Protein AF-A0A356FCA1-F1 (afdb_monomer)

Foldseek 3Di:
DDPVCCVPCVVVVVVVVVVVVPDDPVRDDPPPPPPDQDPVCPVVLVQLLLVLVVLCVVVVHDSVVLDDSVLLSVLVVCVVVVVLLPDPPRPCSDDPSVVSPVVVSVCVVVVQKDWDADPPPRDIDIDGPVVD

pLDDT: mean 88.3, std 12.42, range [49.88, 98.06]

Sequence (132 aa):
MHRRFIDRNGKALLEMVRQGLDVPADECPSSIKREGRDPGLALALDLLDTFLRTRAKELSMSPAYLASRGDLYDLVKATSAGRGGASSDVRVLSGWRRELVGEDLLGLLAGRYSLSLDPETAAVVIRDSAED

Radius of gyration: 21.59 Å; Cα c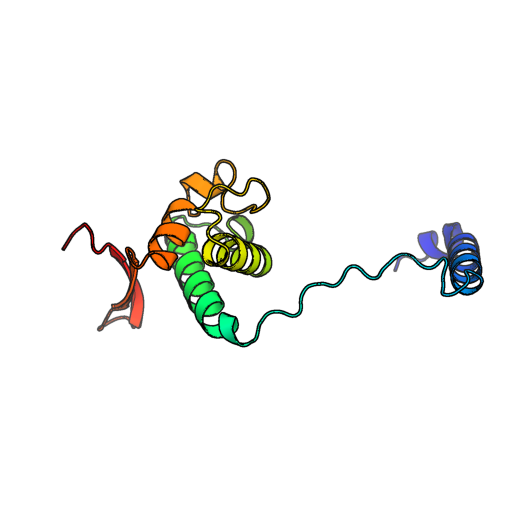ontacts (8 Å, |Δi|>4): 103; chains: 1; bounding box: 59×29×59 Å

Secondary structure (DSSP, 8-state):
--HHHHHHHHHHHHHHHHHHHTS-TTTSPPP-------GGGHHHHHHHHHHHHHHHHHTT--HHHH--HHHHHHHHHHHHTT-TT--TT-GGGSTHHIIIIIHHHHHHHTTSEEEEE-TTT--EEEEETT--

Nearest PDB structures (foldseek):
  1yt3-assembly1_A  TM=5.500E-01  e=2.972E-03  Escherichia coli
  1y0n-assembly1_A  TM=5.073E-01  e=1.851E+00  Pseudomonas aeruginosa PAO1
  1lnw-assembly7_A  TM=2.776E-01  e=7.037E+00  Pseudomonas aeruginosa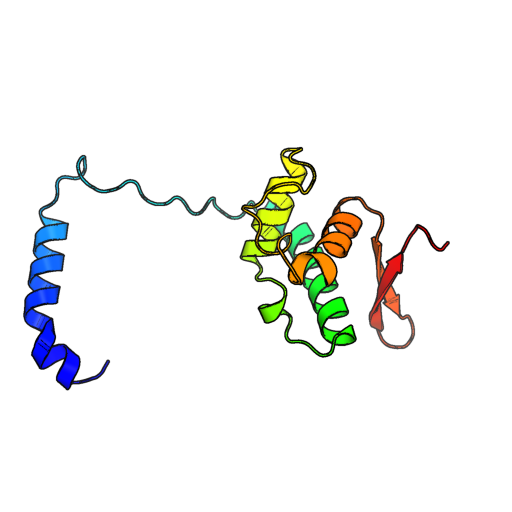
  7fd9-assembly1_A  TM=2.484E-01  e=4.601E+00  Homo sapiens

Solvent-accessible surface area (backbone atoms only — not comparable to full-atom values): 7972 Å² total; per-residue (Å²): 134,64,68,72,56,46,79,73,40,41,70,61,52,52,50,52,51,52,55,59,69,70,51,52,82,88,73,50,77,79,77,82,74,71,73,74,78,58,74,89,46,50,66,59,50,51,52,51,50,50,50,47,44,49,53,17,57,76,68,76,44,64,40,74,80,54,49,49,77,65,44,50,48,47,44,51,55,42,46,76,69,67,47,72,81,69,49,88,85,28,63,33,58,41,70,72,35,18,79,75,46,28,56,56,53,50,33,39,76,71,63,42,36,47,82,47,65,41,90,89,77,66,44,76,42,81,44,57,65,86,80,112

Structure (mmCIF, N/CA/C/O backbone):
data_AF-A0A356FCA1-F1
#
_entry.id   AF-A0A356FCA1-F1
#
loop_
_atom_site.group_PDB
_atom_site.id
_atom_site.type_symbol
_atom_site.label_atom_id
_atom_site.label_alt_id
_atom_site.label_comp_id
_atom_site.label_asym_id
_atom_site.label_entity_id
_atom_site.label_seq_id
_atom_site.pdbx_PDB_ins_code
_atom_site.Cartn_x
_atom_site.Cartn_y
_atom_site.Cartn_z
_atom_site.occupancy
_atom_site.B_iso_or_equiv
_atom_site.auth_seq_id
_atom_site.auth_comp_id
_atom_site.auth_asym_id
_atom_site.auth_atom_id
_atom_site.pdbx_PDB_model_num
ATOM 1 N N . MET A 1 1 ? 31.041 -5.636 -7.118 1.00 60.88 1 MET A N 1
ATOM 2 C CA . MET A 1 1 ? 30.911 -6.637 -8.205 1.00 60.88 1 MET A CA 1
ATOM 3 C C . MET A 1 1 ? 32.095 -7.601 -8.115 1.00 60.88 1 MET A C 1
ATOM 5 O O . MET A 1 1 ? 33.212 -7.127 -7.962 1.00 60.88 1 MET A O 1
ATOM 9 N N . HIS A 1 2 ? 31.884 -8.922 -8.102 1.00 86.56 2 HIS A N 1
ATOM 10 C CA . HIS A 1 2 ? 32.948 -9.909 -7.819 1.00 86.56 2 HIS A CA 1
ATOM 11 C C . HIS A 1 2 ? 33.951 -10.067 -8.985 1.00 86.56 2 HIS A C 1
ATOM 13 O O . HIS A 1 2 ? 33.536 -10.264 -10.124 1.00 86.56 2 HIS A O 1
ATOM 19 N N . ARG A 1 3 ? 35.267 -10.082 -8.703 1.00 85.75 3 ARG A N 1
ATOM 20 C CA . ARG A 1 3 ? 36.367 -10.176 -9.699 1.00 85.75 3 ARG A CA 1
ATOM 21 C C . ARG A 1 3 ? 36.217 -11.339 -10.694 1.00 85.75 3 ARG A C 1
ATOM 23 O O . ARG A 1 3 ? 36.267 -11.120 -11.897 1.00 85.75 3 ARG A O 1
ATOM 30 N N . ARG A 1 4 ? 35.916 -12.550 -10.204 1.00 89.44 4 ARG A N 1
ATOM 31 C CA . ARG A 1 4 ? 35.727 -13.750 -11.051 1.00 89.44 4 ARG A CA 1
ATOM 32 C C . ARG A 1 4 ? 34.583 -13.615 -12.061 1.0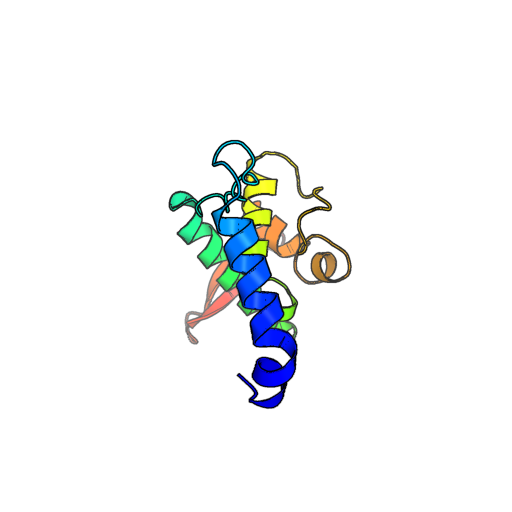0 89.44 4 ARG A C 1
ATOM 34 O O . ARG A 1 4 ? 34.624 -14.248 -13.109 1.00 89.44 4 ARG A O 1
ATOM 41 N N . PHE A 1 5 ? 33.555 -12.823 -11.751 1.00 93.12 5 PHE A N 1
ATOM 42 C CA . PHE A 1 5 ? 32.447 -12.585 -12.676 1.00 93.12 5 PHE A CA 1
ATOM 43 C C . PHE A 1 5 ? 32.891 -11.719 -13.858 1.00 93.12 5 PHE A C 1
ATOM 45 O O . PHE A 1 5 ? 32.512 -12.000 -14.993 1.00 93.12 5 PHE A O 1
ATOM 52 N N . ILE A 1 6 ? 33.716 -10.703 -13.590 1.00 92.00 6 ILE A N 1
ATOM 53 C CA . ILE A 1 6 ? 34.254 -9.798 -14.611 1.00 92.00 6 ILE A CA 1
ATOM 54 C C . ILE A 1 6 ? 35.206 -10.561 -15.530 1.00 92.00 6 ILE A C 1
ATOM 56 O O . ILE A 1 6 ? 35.045 -10.500 -16.745 1.00 92.00 6 ILE A O 1
ATOM 60 N N . ASP A 1 7 ? 36.126 -11.345 -14.963 1.00 92.75 7 ASP A N 1
ATOM 61 C CA . ASP A 1 7 ? 37.098 -12.109 -15.755 1.00 92.75 7 ASP A CA 1
ATOM 62 C C . ASP A 1 7 ? 36.406 -13.112 -16.698 1.00 92.75 7 ASP A C 1
ATOM 64 O O . ASP A 1 7 ? 36.851 -13.318 -17.825 1.00 92.75 7 ASP A O 1
ATOM 68 N N . ARG A 1 8 ? 35.285 -13.710 -16.264 1.00 93.31 8 ARG A N 1
ATOM 69 C CA . ARG A 1 8 ? 34.553 -14.711 -17.053 1.00 93.31 8 ARG A CA 1
ATOM 70 C C . ARG A 1 8 ? 33.575 -14.114 -18.067 1.00 93.31 8 ARG A C 1
ATOM 72 O O . ARG A 1 8 ? 33.429 -14.672 -19.147 1.00 93.31 8 ARG A O 1
ATOM 79 N N . ASN A 1 9 ? 32.883 -13.024 -17.727 1.00 95.75 9 ASN A N 1
ATOM 80 C CA . ASN A 1 9 ? 31.751 -12.523 -18.524 1.00 95.75 9 ASN A CA 1
ATOM 81 C C . ASN A 1 9 ? 31.986 -11.129 -19.124 1.00 95.75 9 ASN A C 1
ATOM 83 O O . ASN A 1 9 ? 31.195 -10.690 -19.952 1.00 95.75 9 ASN A O 1
ATOM 87 N N . GLY A 1 10 ? 33.052 -10.423 -18.733 1.00 95.06 10 GLY A N 1
ATOM 88 C CA . GLY A 1 10 ? 33.266 -9.018 -19.091 1.00 95.06 10 GLY A CA 1
ATOM 89 C C . GLY A 1 10 ? 33.316 -8.775 -20.598 1.00 95.06 10 GLY A C 1
ATOM 90 O O . GLY A 1 10 ? 32.643 -7.876 -21.089 1.00 95.06 10 GLY A O 1
ATOM 91 N N . LYS A 1 11 ? 34.039 -9.619 -21.347 1.00 95.81 11 LYS A N 1
ATOM 92 C CA . LYS A 1 11 ? 34.098 -9.515 -22.817 1.00 95.81 11 LYS A CA 1
ATOM 93 C C . LYS A 1 11 ? 32.728 -9.724 -23.467 1.00 95.81 11 LYS A C 1
ATOM 95 O O . LYS A 1 11 ? 32.347 -8.943 -24.326 1.00 95.81 11 LYS A O 1
ATOM 100 N N . ALA A 1 12 ? 31.984 -10.739 -23.028 1.00 96.50 12 ALA A N 1
ATOM 101 C CA . ALA A 1 12 ? 30.659 -11.037 -23.570 1.00 96.50 12 ALA A CA 1
ATOM 102 C C . ALA A 1 12 ? 29.652 -9.911 -23.279 1.00 96.50 12 ALA A C 1
ATOM 104 O O . ALA A 1 12 ? 28.882 -9.542 -24.156 1.00 96.50 12 ALA A O 1
ATOM 105 N N . LEU A 1 13 ? 29.698 -9.323 -22.078 1.00 95.94 13 LEU A N 1
ATOM 106 C CA . LEU A 1 13 ? 28.862 -8.173 -21.726 1.00 95.94 13 LEU A CA 1
ATOM 107 C C . LEU A 1 13 ? 29.180 -6.947 -22.589 1.00 95.94 13 LEU A C 1
ATOM 109 O O . LEU A 1 13 ? 28.258 -6.288 -23.056 1.00 95.94 13 LEU A O 1
ATOM 113 N N . LEU A 1 14 ? 30.464 -6.652 -22.826 1.00 96.75 14 LEU A N 1
ATOM 114 C CA . LEU A 1 14 ? 30.862 -5.543 -23.701 1.00 96.75 14 LEU A CA 1
ATOM 115 C C . LEU A 1 14 ? 30.412 -5.762 -25.151 1.00 96.75 14 LEU A C 1
ATOM 117 O O . LEU A 1 14 ? 29.967 -4.812 -25.788 1.00 96.75 14 LEU A O 1
ATOM 121 N N . GLU A 1 15 ? 30.474 -6.999 -25.652 1.00 97.56 15 GLU A N 1
ATOM 122 C CA . GLU A 1 15 ? 29.971 -7.332 -26.989 1.00 97.56 15 GLU A CA 1
ATOM 123 C C . GLU A 1 15 ? 28.455 -7.110 -27.086 1.00 97.56 15 GLU A C 1
ATOM 125 O O . GLU A 1 15 ? 27.996 -6.470 -28.025 1.00 97.56 15 GLU A O 1
ATOM 130 N N . MET A 1 16 ? 27.681 -7.548 -26.087 1.00 96.50 16 MET A N 1
ATOM 131 C CA . MET A 1 16 ? 26.229 -7.321 -26.047 1.00 96.50 16 MET A CA 1
ATOM 132 C C . MET A 1 16 ? 25.867 -5.834 -25.962 1.00 96.50 16 MET A C 1
ATOM 134 O O . MET A 1 16 ? 24.905 -5.398 -26.586 1.00 96.50 16 MET A O 1
ATOM 138 N N . VAL A 1 17 ? 26.634 -5.037 -25.208 1.00 96.19 17 VAL A N 1
ATOM 139 C CA . VAL A 1 17 ? 26.439 -3.578 -25.163 1.00 96.19 17 VAL A CA 1
ATOM 140 C C . VAL A 1 17 ? 26.701 -2.964 -26.534 1.00 96.19 17 VAL A C 1
ATOM 142 O O . VAL A 1 17 ? 25.902 -2.146 -26.980 1.00 96.19 17 VAL A O 1
ATOM 145 N N . ARG A 1 18 ? 27.778 -3.369 -27.221 1.00 97.25 18 ARG A N 1
ATOM 146 C CA . ARG A 1 18 ? 28.070 -2.885 -28.576 1.00 97.25 18 ARG A CA 1
ATOM 147 C C . ARG A 1 18 ? 26.967 -3.269 -29.559 1.00 97.25 18 ARG A C 1
ATOM 149 O O . ARG A 1 18 ? 26.475 -2.397 -30.256 1.00 97.25 18 ARG A O 1
ATOM 156 N N . GLN A 1 19 ? 26.513 -4.522 -29.522 1.00 96.12 19 GLN A N 1
ATOM 157 C CA . GLN A 1 19 ? 25.369 -4.978 -30.315 1.00 96.12 19 GLN A CA 1
ATOM 158 C C . GLN A 1 19 ? 24.135 -4.108 -30.072 1.00 96.12 19 GLN A C 1
ATOM 160 O O . GLN A 1 19 ? 23.499 -3.699 -31.030 1.00 96.12 19 GLN A O 1
ATOM 165 N N . GLY A 1 20 ? 23.824 -3.785 -28.813 1.00 94.19 20 GLY A N 1
ATOM 166 C CA . GLY A 1 20 ? 22.703 -2.909 -28.473 1.00 94.19 20 GLY A CA 1
ATOM 167 C C . GLY A 1 20 ? 22.871 -1.463 -28.953 1.00 94.19 20 GLY A C 1
ATOM 168 O O . GLY A 1 20 ? 21.882 -0.840 -29.321 1.00 94.19 20 GLY A O 1
ATOM 169 N N . LEU A 1 21 ? 24.097 -0.930 -28.963 1.00 94.88 21 LEU A N 1
ATOM 170 C CA . LEU A 1 21 ? 24.394 0.414 -29.479 1.00 94.88 21 LEU A CA 1
ATOM 171 C C . LEU A 1 21 ? 24.296 0.498 -31.007 1.00 94.88 21 LEU A C 1
ATOM 173 O O . LEU A 1 21 ? 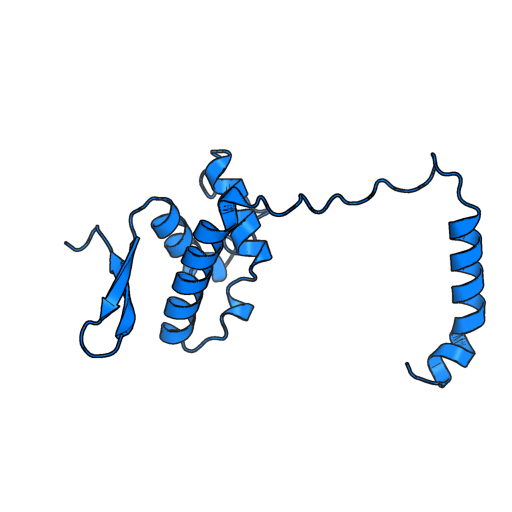24.006 1.573 -31.526 1.00 94.88 21 LEU A O 1
ATOM 177 N N . ASP A 1 22 ? 24.525 -0.617 -31.701 1.00 96.50 22 ASP A N 1
ATOM 178 C CA . ASP A 1 22 ? 24.412 -0.714 -33.157 1.00 96.50 22 ASP A CA 1
ATOM 179 C C . ASP A 1 22 ? 22.957 -0.936 -33.629 1.00 96.50 22 ASP A C 1
ATOM 181 O O . ASP A 1 22 ? 22.695 -0.875 -34.831 1.00 96.50 22 ASP A O 1
ATOM 185 N N . VAL A 1 23 ? 22.001 -1.172 -32.715 1.00 95.56 23 VAL A N 1
ATOM 186 C CA . VAL A 1 23 ? 20.572 -1.313 -33.052 1.00 95.56 23 VAL A CA 1
ATOM 187 C C . VAL A 1 23 ? 20.006 0.040 -33.514 1.00 95.56 23 VAL A C 1
ATOM 189 O O . VAL A 1 23 ? 20.074 1.017 -32.760 1.00 95.56 23 VAL A O 1
ATOM 192 N N . PRO A 1 24 ? 19.400 0.119 -34.715 1.00 95.06 24 PRO A N 1
ATOM 193 C CA . PRO A 1 24 ? 18.708 1.317 -35.181 1.00 95.06 24 PRO A CA 1
ATOM 194 C C . PRO A 1 24 ? 17.611 1.790 -34.215 1.00 95.06 24 PRO A C 1
ATOM 196 O O . PRO A 1 24 ? 16.960 1.001 -33.528 1.00 95.06 24 PRO A O 1
ATOM 199 N N . ALA A 1 25 ? 17.376 3.103 -34.156 1.00 87.38 25 ALA A N 1
ATOM 200 C CA . ALA A 1 25 ? 16.420 3.692 -33.212 1.00 87.38 25 ALA A CA 1
ATOM 201 C C . ALA A 1 25 ? 14.970 3.203 -33.415 1.00 87.38 25 ALA A C 1
ATOM 203 O O . ALA A 1 25 ? 14.194 3.179 -32.463 1.00 87.38 25 ALA A O 1
ATOM 204 N N . ASP A 1 26 ? 14.609 2.820 -34.636 1.00 92.38 26 ASP A N 1
ATOM 205 C CA . ASP A 1 26 ? 13.309 2.271 -35.026 1.00 92.38 26 ASP A CA 1
ATOM 206 C C . ASP A 1 26 ? 13.152 0.771 -34.721 1.00 92.38 26 ASP A C 1
ATOM 208 O O . ASP A 1 26 ? 12.025 0.289 -34.612 1.00 92.38 26 ASP A O 1
ATOM 212 N N . GLU A 1 27 ? 14.256 0.052 -34.505 1.00 93.69 27 GLU A N 1
ATOM 213 C CA . GLU A 1 27 ? 14.269 -1.344 -34.041 1.00 93.69 27 GLU A CA 1
ATOM 214 C C . GLU A 1 27 ? 14.415 -1.461 -32.514 1.00 93.69 27 GLU A C 1
ATOM 216 O O . GLU A 1 27 ? 14.220 -2.536 -31.937 1.00 93.69 27 GLU A O 1
ATOM 221 N N . CYS A 1 28 ? 14.736 -0.356 -31.833 1.00 90.38 28 CYS A N 1
ATOM 222 C CA . CYS A 1 28 ? 14.786 -0.317 -30.378 1.00 90.38 28 CYS A CA 1
ATOM 223 C C . CYS A 1 28 ? 13.426 -0.712 -29.773 1.00 90.38 28 CYS A C 1
ATOM 225 O O . CYS A 1 28 ? 12.381 -0.201 -30.190 1.00 90.38 28 CYS A O 1
ATOM 227 N N . PRO A 1 29 ? 13.406 -1.563 -28.729 1.00 87.75 29 PRO A N 1
ATOM 228 C CA . PRO A 1 29 ? 12.165 -1.904 -28.056 1.00 87.75 29 PRO A CA 1
ATOM 229 C C . PRO A 1 29 ? 11.520 -0.646 -27.475 1.00 87.75 29 PRO A C 1
ATOM 231 O O . PRO A 1 29 ? 12.195 0.244 -26.948 1.00 87.75 29 PRO A O 1
ATOM 234 N N . SER A 1 30 ? 10.189 -0.592 -27.520 1.00 79.75 30 SER A N 1
ATOM 235 C CA . SER A 1 30 ? 9.449 0.498 -26.896 1.00 79.75 30 SER A CA 1
ATOM 236 C C . SER A 1 30 ? 9.806 0.580 -25.414 1.00 79.75 30 SER A C 1
ATOM 238 O O . SER A 1 30 ? 9.691 -0.416 -24.692 1.00 79.75 30 SER A O 1
ATOM 240 N N . SER A 1 31 ? 10.197 1.769 -24.950 1.00 70.62 31 SER A N 1
ATOM 241 C CA . SER A 1 31 ? 10.391 2.008 -23.522 1.00 70.62 31 SER A CA 1
ATOM 242 C C . SER A 1 31 ? 9.125 1.600 -22.778 1.00 70.62 31 SER A C 1
ATOM 244 O O . SER A 1 31 ? 8.030 2.074 -23.100 1.00 70.62 31 SER A O 1
ATOM 246 N N . ILE A 1 32 ? 9.272 0.724 -21.783 1.00 72.62 32 ILE A N 1
ATOM 247 C CA . ILE A 1 32 ? 8.198 0.453 -20.835 1.00 72.62 32 ILE A CA 1
ATOM 248 C C . ILE A 1 32 ? 7.997 1.763 -20.082 1.00 72.62 32 ILE A C 1
ATOM 250 O O . ILE A 1 32 ? 8.716 2.064 -19.125 1.00 72.62 32 ILE A O 1
ATOM 254 N N . LYS A 1 33 ? 7.040 2.573 -20.545 1.00 53.69 33 LYS A N 1
ATOM 255 C CA . LYS A 1 33 ? 6.580 3.741 -19.809 1.00 53.69 33 LYS A CA 1
ATOM 256 C C . LYS A 1 33 ? 6.061 3.211 -18.482 1.00 53.69 33 LYS A C 1
ATOM 258 O O . LYS A 1 33 ? 4.949 2.703 -18.398 1.00 53.69 33 LYS A O 1
ATOM 263 N N . ARG A 1 34 ? 6.871 3.336 -17.431 1.00 55.28 34 ARG A N 1
ATOM 264 C CA . ARG A 1 34 ? 6.306 3.449 -16.093 1.00 55.28 34 ARG A CA 1
ATOM 265 C C . ARG A 1 34 ? 5.437 4.686 -16.181 1.00 55.28 34 ARG A C 1
ATOM 267 O O . ARG A 1 34 ? 5.983 5.776 -16.355 1.00 55.28 34 ARG A O 1
ATOM 274 N N . GLU A 1 35 ? 4.117 4.505 -16.198 1.00 57.69 35 GLU A N 1
ATOM 275 C CA . GLU A 1 35 ? 3.205 5.636 -16.098 1.00 57.69 35 GLU A CA 1
ATOM 276 C C . GLU A 1 35 ? 3.725 6.510 -14.960 1.00 57.69 35 GLU A C 1
ATOM 278 O O . GLU A 1 35 ? 3.980 6.019 -13.853 1.00 57.69 35 GLU A O 1
ATOM 283 N N . GLY A 1 36 ? 4.015 7.775 -15.275 1.00 57.47 36 GLY A N 1
ATOM 284 C CA . GLY A 1 36 ? 4.440 8.721 -14.258 1.00 57.47 36 GLY A CA 1
ATOM 285 C C . GLY A 1 36 ? 3.407 8.662 -13.145 1.00 57.47 36 GLY A C 1
ATOM 286 O O . GLY A 1 36 ? 2.207 8.710 -13.423 1.00 57.47 36 GLY A O 1
ATOM 287 N N . ARG A 1 37 ? 3.859 8.469 -11.901 1.00 66.00 37 ARG A N 1
ATOM 288 C CA . ARG A 1 37 ? 2.943 8.462 -10.762 1.00 66.00 37 ARG A CA 1
ATOM 289 C C . ARG A 1 37 ? 2.212 9.793 -10.781 1.00 66.00 37 ARG A C 1
ATOM 291 O O . ARG A 1 37 ? 2.848 10.830 -10.624 1.00 66.00 37 ARG A O 1
ATOM 298 N N . ASP A 1 38 ? 0.913 9.728 -11.038 1.00 75.00 38 ASP A N 1
ATOM 299 C CA . ASP A 1 38 ? 0.032 10.885 -11.074 1.00 75.00 38 ASP A CA 1
ATOM 300 C C . ASP A 1 38 ? 0.199 11.659 -9.756 1.00 75.00 38 ASP A C 1
ATOM 302 O O . ASP A 1 38 ? -0.113 11.104 -8.694 1.00 75.00 38 ASP A O 1
ATOM 306 N N . PRO A 1 39 ? 0.728 12.899 -9.787 1.00 75.06 39 PRO A N 1
ATOM 307 C CA . PRO A 1 39 ? 0.906 13.700 -8.582 1.00 75.06 39 PRO A CA 1
ATOM 308 C C . PRO A 1 39 ? -0.408 13.906 -7.823 1.00 75.06 39 PRO A C 1
ATOM 310 O O . PRO A 1 39 ? -0.387 13.994 -6.596 1.00 75.06 39 PRO A O 1
ATOM 313 N N . GLY A 1 40 ? -1.548 13.905 -8.527 1.00 84.00 40 GLY A N 1
ATOM 314 C CA . GLY A 1 40 ? -2.878 14.008 -7.929 1.00 84.00 40 GLY A CA 1
ATOM 315 C C . GLY A 1 40 ? -3.235 12.835 -7.013 1.00 84.00 40 GLY A C 1
ATOM 316 O O . GLY A 1 40 ? -4.083 12.980 -6.138 1.00 84.00 40 GLY A O 1
ATOM 317 N N . LEU A 1 41 ? -2.554 11.691 -7.146 1.00 87.81 41 LEU A N 1
ATOM 318 C CA . LEU A 1 41 ? -2.789 10.505 -6.319 1.00 87.81 41 LEU A CA 1
ATOM 319 C C . LEU A 1 41 ? -1.866 10.418 -5.099 1.00 87.81 41 LEU A C 1
ATOM 321 O O . LEU A 1 41 ? -2.035 9.509 -4.290 1.00 87.81 41 LEU A O 1
ATOM 325 N N . ALA A 1 42 ? -0.899 11.327 -4.933 1.00 89.31 42 ALA A N 1
ATOM 326 C CA . ALA A 1 42 ? 0.105 11.226 -3.871 1.00 89.31 42 ALA A CA 1
ATOM 327 C C . ALA A 1 42 ? -0.521 11.108 -2.470 1.00 89.31 42 ALA A C 1
ATOM 329 O O . ALA A 1 42 ? -0.185 10.182 -1.735 1.00 89.31 42 ALA A O 1
ATOM 330 N N . LEU A 1 43 ? -1.489 11.973 -2.151 1.00 91.88 43 LEU A N 1
ATOM 331 C CA . LEU A 1 43 ? -2.178 11.961 -0.856 1.00 91.88 43 LEU A CA 1
ATOM 332 C C . LEU A 1 43 ? -3.020 10.696 -0.651 1.00 91.88 43 LEU A C 1
ATOM 334 O O . LEU A 1 43 ? -3.019 10.128 0.437 1.00 91.88 43 LEU A O 1
ATOM 338 N N . ALA A 1 44 ? -3.694 10.214 -1.698 1.00 91.81 44 ALA A N 1
ATOM 339 C CA . ALA A 1 44 ? -4.453 8.967 -1.628 1.00 91.81 44 ALA A CA 1
ATOM 340 C C . ALA A 1 44 ? -3.532 7.771 -1.336 1.00 91.81 44 ALA A C 1
ATOM 342 O O . ALA A 1 44 ? -3.851 6.924 -0.505 1.00 91.81 44 ALA A O 1
ATOM 343 N N . LEU A 1 45 ? -2.355 7.725 -1.968 1.00 94.69 45 LEU A N 1
ATOM 344 C CA . LEU A 1 45 ? -1.356 6.689 -1.700 1.00 94.69 45 LEU A CA 1
ATOM 345 C C . LEU A 1 45 ? -0.783 6.780 -0.289 1.00 94.69 45 LEU A C 1
ATOM 347 O O . LEU A 1 45 ? -0.477 5.745 0.293 1.00 94.69 45 LEU A O 1
ATOM 351 N N . ASP A 1 46 ? -0.620 7.984 0.253 1.00 95.38 46 ASP A N 1
ATOM 352 C CA . ASP A 1 46 ? -0.130 8.171 1.619 1.00 95.38 46 ASP A CA 1
ATOM 353 C C . ASP A 1 46 ? -1.171 7.719 2.652 1.00 95.38 46 ASP A C 1
ATOM 355 O O . ASP A 1 46 ? -0.812 7.070 3.635 1.00 95.38 46 ASP A O 1
ATOM 359 N N . LEU A 1 47 ? -2.463 7.959 2.397 1.00 96.12 47 LEU A N 1
ATOM 360 C CA . LEU A 1 47 ? -3.551 7.422 3.221 1.00 96.12 47 LEU A CA 1
ATOM 361 C C . LEU A 1 47 ? -3.617 5.891 3.157 1.00 96.12 47 LEU A C 1
ATOM 363 O O . LEU A 1 47 ? -3.687 5.242 4.199 1.00 96.12 47 LEU A O 1
ATOM 367 N N . LEU A 1 48 ? -3.531 5.304 1.960 1.00 96.94 48 LEU A N 1
ATOM 368 C CA . LEU A 1 48 ? -3.499 3.847 1.792 1.00 96.94 48 LEU A CA 1
ATOM 369 C C . LEU A 1 48 ? -2.270 3.213 2.453 1.00 96.94 48 LEU A C 1
ATOM 371 O O . LEU A 1 48 ? -2.398 2.178 3.100 1.00 96.94 48 LEU A O 1
ATOM 375 N N . ASP A 1 49 ? -1.087 3.820 2.319 1.00 97.56 49 ASP A N 1
ATOM 376 C CA . ASP A 1 49 ? 0.142 3.325 2.957 1.00 97.56 49 ASP A CA 1
ATOM 377 C C . ASP A 1 49 ? 0.037 3.408 4.483 1.00 97.56 49 ASP A C 1
ATOM 379 O O . ASP A 1 49 ? 0.428 2.477 5.187 1.00 97.56 49 ASP A O 1
ATOM 383 N N . THR A 1 50 ? -0.549 4.490 5.001 1.00 98.06 50 THR A N 1
ATOM 384 C CA . THR A 1 50 ? -0.817 4.646 6.435 1.00 98.06 50 THR A CA 1
ATOM 385 C C . THR A 1 50 ? -1.775 3.562 6.931 1.00 98.06 50 THR A C 1
ATOM 387 O O . THR A 1 50 ? -1.458 2.871 7.896 1.00 98.06 50 THR A O 1
ATOM 390 N N . PHE A 1 51 ? -2.895 3.343 6.237 1.00 97.88 51 PHE A N 1
ATOM 391 C CA . PHE A 1 51 ? -3.852 2.284 6.562 1.00 97.88 51 PHE A CA 1
ATOM 392 C C . PHE A 1 51 ? -3.205 0.892 6.536 1.00 97.88 51 PHE A C 1
ATOM 394 O O . PHE A 1 51 ? -3.325 0.122 7.490 1.00 97.88 51 PHE A O 1
ATOM 401 N N . LEU A 1 52 ? -2.455 0.588 5.471 1.00 97.94 52 LEU A N 1
ATOM 402 C CA . LEU A 1 52 ? -1.735 -0.673 5.302 1.00 97.94 52 LEU A CA 1
ATOM 403 C C . LEU A 1 52 ? -0.770 -0.929 6.462 1.00 97.94 52 LEU A C 1
ATOM 405 O O . LEU A 1 52 ? -0.689 -2.048 6.961 1.00 97.94 52 LEU A O 1
ATOM 409 N N . ARG A 1 53 ? -0.029 0.096 6.899 1.00 97.56 53 ARG A N 1
ATOM 410 C CA . ARG A 1 53 ? 0.898 -0.006 8.035 1.00 97.56 53 ARG A CA 1
ATOM 411 C C . ARG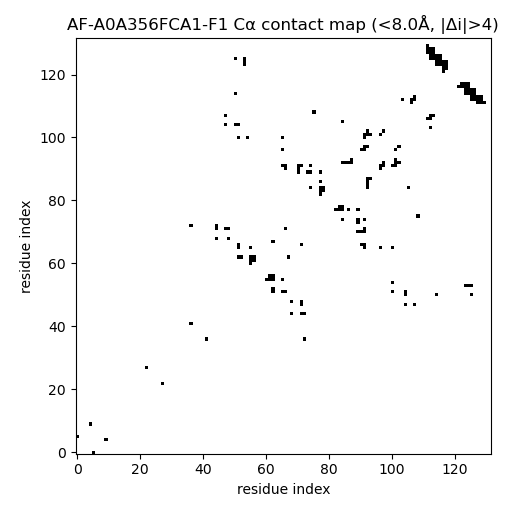 A 1 53 ? 0.171 -0.252 9.347 1.00 97.56 53 ARG A C 1
ATOM 413 O O . ARG A 1 53 ? 0.668 -1.040 10.150 1.00 97.56 53 ARG A O 1
ATOM 420 N N . THR A 1 54 ? -0.979 0.384 9.555 1.00 97.06 54 THR A N 1
ATOM 421 C CA . THR A 1 54 ? -1.818 0.137 10.733 1.00 97.06 54 THR A CA 1
ATOM 422 C C . THR A 1 54 ? -2.276 -1.322 10.765 1.00 97.06 54 THR A C 1
ATOM 424 O O . THR A 1 54 ? -2.002 -2.012 11.745 1.00 97.06 54 THR A O 1
ATOM 427 N N . ARG A 1 55 ? -2.812 -1.853 9.656 1.00 96.00 55 ARG A N 1
ATOM 428 C CA . ARG A 1 55 ? -3.170 -3.280 9.542 1.00 96.00 55 ARG A CA 1
ATOM 429 C C . ARG A 1 55 ? -1.977 -4.219 9.703 1.00 96.00 55 ARG A C 1
ATOM 431 O O . ARG A 1 55 ? -2.057 -5.222 10.402 1.00 96.00 55 ARG A O 1
ATOM 438 N N . ALA A 1 56 ? -0.835 -3.891 9.105 1.00 96.62 56 ALA A N 1
ATOM 439 C CA . ALA A 1 56 ? 0.382 -4.689 9.240 1.00 96.62 56 ALA A CA 1
ATOM 440 C C . ALA A 1 56 ? 0.841 -4.789 10.703 1.00 96.62 56 ALA A C 1
ATOM 442 O O . ALA A 1 56 ? 1.270 -5.856 11.141 1.00 96.62 56 ALA A O 1
ATOM 443 N N . LYS A 1 57 ? 0.715 -3.694 11.466 1.00 95.81 57 LYS A N 1
ATOM 444 C CA . LYS A 1 57 ? 1.011 -3.665 12.901 1.00 95.81 57 LYS A CA 1
ATOM 445 C C . LYS A 1 57 ? 0.059 -4.571 13.687 1.00 95.81 57 LYS A C 1
ATOM 447 O O . LYS A 1 57 ? 0.539 -5.334 14.519 1.00 95.81 57 LYS A O 1
ATOM 452 N N . GLU A 1 58 ? -1.242 -4.531 13.400 1.00 94.81 58 GLU A N 1
ATOM 453 C CA . GLU A 1 58 ? -2.249 -5.418 14.014 1.00 94.81 58 GLU A CA 1
ATOM 454 C C . GLU A 1 58 ? -1.948 -6.898 13.734 1.00 94.81 58 GLU A C 1
ATOM 456 O O . GLU A 1 58 ? -2.005 -7.733 14.634 1.00 94.81 58 GLU A O 1
ATOM 461 N N . LEU A 1 59 ? -1.531 -7.212 12.506 1.00 95.06 59 LEU A N 1
ATOM 462 C CA . LEU A 1 59 ? -1.162 -8.564 12.079 1.00 95.06 59 LEU A CA 1
ATOM 463 C C . LEU A 1 59 ? 0.256 -8.989 12.507 1.00 95.06 59 LEU A C 1
ATOM 465 O O . LEU A 1 59 ? 0.663 -10.113 12.225 1.00 95.06 59 LEU A O 1
ATOM 469 N N . SER A 1 60 ? 1.035 -8.114 13.158 1.00 96.38 60 SER A N 1
ATOM 470 C CA . SER A 1 60 ? 2.460 -8.342 13.466 1.00 96.38 60 SER A CA 1
ATOM 471 C C . SER A 1 60 ? 3.301 -8.741 12.238 1.00 96.38 60 SER A C 1
ATOM 473 O O . SER A 1 60 ? 4.219 -9.559 12.319 1.00 96.38 60 SER A O 1
ATOM 475 N N . MET A 1 61 ? 3.001 -8.148 11.080 1.00 95.06 61 MET A N 1
ATOM 476 C CA . MET A 1 61 ? 3.666 -8.406 9.801 1.00 95.06 61 MET A CA 1
ATOM 477 C C . MET A 1 61 ? 4.409 -7.170 9.289 1.00 95.06 61 MET A C 1
ATOM 479 O O . MET A 1 61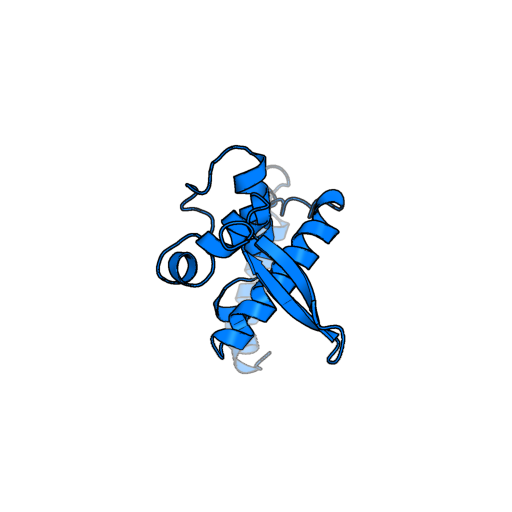 ? 4.049 -6.029 9.564 1.00 95.06 61 MET A O 1
ATOM 483 N N . SER A 1 62 ? 5.442 -7.387 8.468 1.00 96.38 62 SER A N 1
ATOM 484 C CA . SER A 1 62 ? 6.040 -6.286 7.706 1.00 96.38 62 SER A CA 1
ATOM 485 C C . SER A 1 62 ? 5.053 -5.791 6.635 1.00 96.38 62 SER A C 1
ATOM 487 O O . SER A 1 62 ? 4.583 -6.617 5.845 1.00 96.38 62 SER A O 1
ATOM 489 N N . PRO A 1 63 ? 4.795 -4.471 6.518 1.00 95.69 63 PRO A N 1
ATOM 490 C CA . PRO A 1 63 ? 3.933 -3.912 5.471 1.00 95.69 63 PRO A CA 1
ATOM 491 C C . PRO A 1 63 ? 4.358 -4.333 4.058 1.00 95.69 63 PRO A C 1
ATOM 493 O O . PRO A 1 63 ? 3.517 -4.574 3.196 1.00 95.69 63 PRO A O 1
ATOM 496 N N . ALA A 1 64 ? 5.667 -4.511 3.839 1.00 94.19 64 ALA A N 1
ATOM 497 C CA . ALA A 1 64 ? 6.221 -4.925 2.552 1.00 94.19 64 ALA A CA 1
ATOM 498 C C . ALA A 1 64 ? 5.785 -6.338 2.112 1.00 94.19 64 ALA A C 1
ATOM 500 O O . ALA A 1 64 ? 5.848 -6.642 0.922 1.00 94.19 64 ALA A O 1
ATOM 501 N N . TYR A 1 65 ? 5.339 -7.203 3.035 1.00 95.06 65 TYR A N 1
ATOM 502 C CA . TYR A 1 65 ? 4.761 -8.505 2.679 1.00 95.06 65 TYR A CA 1
ATOM 503 C C . TYR A 1 65 ? 3.328 -8.389 2.154 1.00 95.06 65 TYR A C 1
ATOM 505 O O . TYR A 1 65 ? 2.912 -9.203 1.319 1.00 95.06 65 TYR A O 1
ATOM 513 N N . LEU A 1 66 ? 2.598 -7.376 2.624 1.00 94.94 66 LEU A N 1
ATOM 514 C CA . LEU A 1 66 ? 1.214 -7.120 2.254 1.00 94.94 66 LEU A CA 1
ATOM 515 C C . LEU A 1 66 ? 1.132 -6.408 0.902 1.00 94.94 66 LEU A C 1
ATOM 517 O O . LEU A 1 66 ? 0.517 -6.931 -0.022 1.00 94.94 66 LEU A O 1
ATOM 521 N N . ALA A 1 67 ? 1.789 -5.256 0.759 1.00 95.31 67 ALA A N 1
ATOM 522 C CA . ALA A 1 67 ? 1.804 -4.505 -0.492 1.00 95.31 67 ALA A CA 1
ATOM 523 C C . ALA A 1 67 ? 2.981 -3.523 -0.560 1.00 95.31 67 ALA A C 1
ATOM 525 O O . ALA A 1 67 ? 3.438 -2.977 0.442 1.00 95.31 67 ALA A O 1
ATOM 526 N N . SER A 1 68 ? 3.463 -3.274 -1.775 1.00 94.06 68 SER A N 1
ATOM 527 C CA . SER A 1 68 ? 4.362 -2.160 -2.069 1.00 94.06 68 SER A CA 1
ATOM 528 C C . SER A 1 68 ? 3.572 -0.903 -2.437 1.00 94.06 68 SER A C 1
ATOM 530 O O . SER A 1 68 ? 2.420 -0.972 -2.861 1.00 94.06 68 SER A O 1
ATOM 532 N N . ARG A 1 69 ? 4.223 0.265 -2.407 1.00 92.25 69 ARG A N 1
ATOM 533 C CA . ARG A 1 69 ? 3.614 1.508 -2.916 1.00 92.25 69 ARG A CA 1
ATOM 534 C C . ARG A 1 69 ? 3.219 1.424 -4.401 1.00 92.25 69 ARG A C 1
ATOM 536 O O . ARG A 1 69 ? 2.324 2.142 -4.827 1.00 92.25 69 ARG A O 1
ATOM 543 N N . GLY A 1 70 ? 3.895 0.582 -5.190 1.00 91.06 70 GLY A N 1
ATOM 544 C CA . GLY A 1 70 ? 3.489 0.293 -6.570 1.00 91.06 70 GLY A CA 1
ATOM 545 C C . GLY A 1 70 ? 2.156 -0.451 -6.621 1.00 91.06 70 GLY A C 1
ATOM 546 O O . GLY A 1 70 ? 1.263 -0.032 -7.341 1.00 91.06 70 GLY A O 1
ATOM 547 N N . ASP A 1 71 ? 1.981 -1.454 -5.760 1.00 92.38 71 ASP A N 1
ATOM 548 C CA . ASP A 1 71 ? 0.728 -2.217 -5.681 1.00 92.38 71 ASP A CA 1
ATOM 549 C C . ASP A 1 71 ? -0.455 -1.338 -5.247 1.00 92.38 71 ASP A C 1
ATOM 551 O O . ASP A 1 71 ? -1.559 -1.492 -5.762 1.00 92.38 71 ASP A O 1
ATOM 555 N N . LEU A 1 72 ? -0.226 -0.379 -4.338 1.00 93.94 72 LEU A N 1
ATOM 556 C CA . LEU A 1 72 ? -1.238 0.613 -3.949 1.00 93.94 72 LEU A CA 1
ATOM 557 C C . LEU A 1 72 ? -1.603 1.555 -5.108 1.00 93.94 72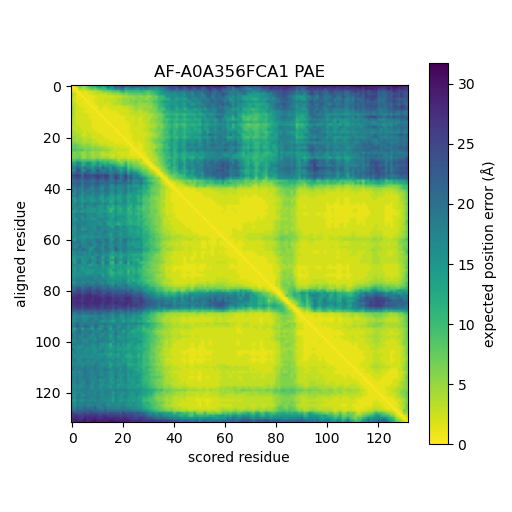 LEU A C 1
ATOM 559 O O . LEU A 1 72 ? -2.765 1.919 -5.263 1.00 93.94 72 LEU A O 1
ATOM 563 N N . TYR A 1 73 ? -0.631 1.933 -5.944 1.00 91.81 73 TYR A N 1
ATOM 564 C CA . TYR A 1 73 ? -0.892 2.722 -7.152 1.00 91.81 73 TYR A CA 1
ATOM 565 C C . TYR A 1 73 ? -1.743 1.947 -8.156 1.00 91.81 73 TYR A C 1
ATOM 567 O O . TYR A 1 73 ? -2.748 2.472 -8.641 1.00 91.81 73 TYR A O 1
ATOM 575 N N . ASP A 1 74 ? -1.389 0.688 -8.405 1.00 89.94 74 ASP A N 1
ATOM 576 C CA . ASP A 1 74 ? -2.133 -0.189 -9.307 1.00 89.94 74 ASP A CA 1
ATOM 577 C C . ASP A 1 74 ? -3.571 -0.404 -8.807 1.00 89.94 74 ASP A C 1
ATOM 579 O O . ASP A 1 74 ? -4.517 -0.355 -9.597 1.00 89.94 74 ASP A O 1
ATOM 583 N N . LEU A 1 75 ? -3.760 -0.540 -7.488 1.00 91.94 75 LEU A N 1
ATOM 584 C CA . LEU A 1 75 ? -5.076 -0.616 -6.851 1.00 91.94 75 LEU A CA 1
ATOM 585 C C . LEU A 1 75 ? -5.927 0.638 -7.108 1.00 91.94 75 LEU A C 1
ATOM 587 O O . LEU A 1 75 ? -7.078 0.525 -7.543 1.00 91.94 75 LEU A O 1
ATOM 591 N N . VAL A 1 76 ? -5.378 1.833 -6.862 1.00 91.00 76 VAL A N 1
ATOM 592 C CA . VAL A 1 76 ? -6.099 3.101 -7.081 1.00 91.00 76 VAL A CA 1
ATOM 593 C C . VAL A 1 76 ? -6.498 3.239 -8.545 1.00 91.00 76 VAL A C 1
ATOM 595 O O . VAL A 1 76 ? -7.647 3.556 -8.841 1.00 91.00 76 VAL A O 1
ATOM 598 N N . LYS A 1 77 ? -5.577 2.946 -9.469 1.00 86.81 77 LYS A N 1
ATOM 599 C CA . LYS A 1 77 ? -5.814 3.038 -10.917 1.00 86.81 77 LYS A CA 1
ATOM 600 C C . LYS A 1 77 ? -6.849 2.026 -11.397 1.00 86.81 77 LYS A C 1
ATOM 602 O O . LYS A 1 77 ? -7.667 2.348 -12.256 1.00 86.81 77 LYS A O 1
ATOM 607 N N . ALA A 1 78 ? -6.844 0.810 -10.854 1.00 85.75 78 ALA A N 1
ATOM 608 C CA . ALA A 1 78 ? -7.870 -0.181 -11.156 1.00 85.75 78 ALA A CA 1
ATOM 609 C C . ALA A 1 78 ? -9.255 0.263 -10.658 1.00 85.75 78 ALA A C 1
ATOM 611 O O . ALA A 1 78 ? -10.247 0.080 -11.363 1.00 85.75 78 ALA A O 1
ATOM 612 N N . THR A 1 79 ? -9.318 0.889 -9.483 1.00 84.00 79 THR A N 1
ATOM 613 C CA . THR A 1 79 ? -10.579 1.329 -8.870 1.00 84.00 79 THR A CA 1
ATOM 614 C C . THR A 1 79 ? -11.156 2.561 -9.570 1.00 84.00 79 THR A C 1
ATOM 616 O O . THR A 1 79 ? -12.331 2.560 -9.933 1.00 84.00 79 THR A O 1
ATOM 619 N N . SER A 1 80 ? -10.337 3.582 -9.850 1.00 79.06 80 SER A N 1
ATOM 620 C CA . SER A 1 80 ? -10.779 4.816 -10.520 1.00 79.06 80 SER A CA 1
ATOM 621 C C . SER A 1 80 ? -11.204 4.606 -11.976 1.00 79.06 80 SER A C 1
ATOM 623 O O . SER A 1 80 ? -12.045 5.341 -12.484 1.00 79.06 80 SER A O 1
ATOM 625 N N . ALA A 1 81 ? -10.689 3.566 -12.637 1.00 71.12 81 ALA A N 1
ATOM 626 C CA . ALA A 1 81 ? -11.115 3.156 -13.974 1.00 71.12 81 ALA A CA 1
ATOM 627 C C . ALA A 1 81 ? -12.453 2.382 -13.995 1.00 71.12 81 ALA A C 1
ATOM 629 O O . ALA A 1 81 ? -12.821 1.838 -15.035 1.00 71.12 81 ALA A O 1
ATOM 630 N N . GLY A 1 82 ? -13.159 2.266 -12.862 1.00 63.19 82 GLY A N 1
ATOM 631 C CA . GLY A 1 82 ? -14.432 1.546 -12.774 1.00 63.19 82 GLY A CA 1
ATOM 632 C C . GLY A 1 82 ? -14.301 0.022 -12.876 1.00 63.19 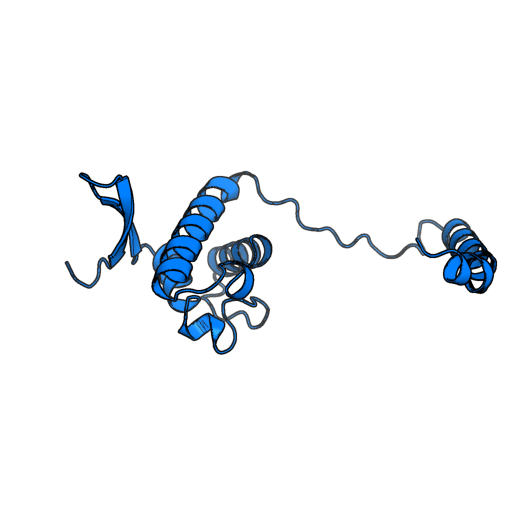82 GLY A C 1
ATOM 633 O O . GLY A 1 82 ? -15.305 -0.663 -13.042 1.00 63.19 82 GLY A O 1
ATOM 634 N N . ARG A 1 83 ? -13.087 -0.540 -12.748 1.00 59.38 83 ARG A N 1
ATOM 635 C CA . ARG A 1 83 ? -12.848 -1.998 -12.812 1.00 59.38 83 ARG A CA 1
ATOM 636 C C . ARG A 1 83 ? -13.144 -2.737 -11.498 1.00 59.38 83 ARG A C 1
ATOM 638 O O . ARG A 1 83 ? -12.744 -3.889 -11.346 1.00 59.38 83 ARG A O 1
ATOM 645 N N . GLY A 1 84 ? -13.835 -2.080 -10.560 1.00 53.66 84 GLY A N 1
ATOM 646 C CA . GLY A 1 84 ? -14.571 -2.699 -9.450 1.00 53.66 84 GLY A CA 1
ATOM 647 C C . GLY A 1 84 ? -13.866 -3.850 -8.728 1.00 53.66 84 GLY A C 1
ATOM 648 O O . GLY A 1 84 ? -14.458 -4.912 -8.577 1.00 53.66 84 GLY A O 1
ATOM 649 N N . GLY A 1 85 ? -12.598 -3.684 -8.334 1.00 54.19 85 GLY A N 1
ATOM 650 C CA . GLY A 1 85 ? -11.872 -4.683 -7.533 1.00 54.19 85 GLY A CA 1
ATOM 651 C C . GLY A 1 85 ? -11.630 -6.048 -8.204 1.00 54.19 85 GLY A C 1
ATOM 652 O O . GLY A 1 85 ? -11.111 -6.956 -7.560 1.00 54.19 85 GLY A O 1
ATOM 653 N N . ALA A 1 86 ? -11.963 -6.215 -9.488 1.00 54.84 86 ALA A N 1
ATOM 654 C CA . ALA A 1 86 ? -11.911 -7.497 -10.202 1.00 54.84 86 ALA A CA 1
ATOM 655 C C . ALA A 1 86 ? -10.656 -7.663 -11.077 1.00 54.84 86 ALA A C 1
ATOM 657 O O . ALA A 1 86 ? -10.635 -8.467 -12.006 1.00 54.84 86 ALA A O 1
ATOM 658 N N . SER A 1 87 ? -9.602 -6.888 -10.817 1.00 58.03 87 SER A N 1
ATOM 659 C CA . SER A 1 87 ? -8.381 -6.948 -11.618 1.00 58.03 87 SER A CA 1
ATOM 660 C C . SER A 1 87 ? -7.429 -7.999 -11.048 1.00 58.03 87 SER A C 1
ATOM 662 O O . SER A 1 87 ? -6.716 -7.717 -10.086 1.00 58.03 87 SER A O 1
ATOM 664 N N . SER A 1 88 ? -7.365 -9.180 -11.674 1.00 60.50 88 SER A N 1
ATOM 665 C CA . SER A 1 88 ? -6.335 -10.208 -11.417 1.00 60.50 88 SER A CA 1
ATOM 666 C C . SER A 1 88 ? -4.903 -9.662 -11.491 1.00 60.50 88 SER A C 1
ATOM 668 O O . SER A 1 88 ? -3.986 -10.236 -10.912 1.00 60.50 88 SER A O 1
ATOM 670 N N . ASP A 1 89 ? -4.722 -8.530 -12.171 1.00 73.88 89 ASP A N 1
ATOM 671 C CA . ASP A 1 89 ? -3.430 -7.869 -12.346 1.00 73.88 89 ASP A CA 1
ATOM 672 C C . ASP A 1 89 ? -2.980 -7.058 -11.113 1.00 73.88 89 ASP A C 1
ATOM 674 O O . ASP A 1 89 ? -1.822 -6.651 -11.036 1.00 73.88 89 ASP A O 1
ATOM 678 N N . VAL A 1 90 ? -3.855 -6.838 -10.119 1.00 87.50 90 VAL A N 1
ATOM 679 C CA . VAL A 1 90 ? -3.507 -6.115 -8.884 1.00 87.50 90 VAL A CA 1
ATOM 680 C C . VAL A 1 90 ? -3.130 -7.111 -7.790 1.00 87.50 90 VAL A C 1
ATOM 682 O O . VAL A 1 90 ? -3.974 -7.801 -7.215 1.00 87.50 90 VAL A O 1
ATOM 685 N N . ARG A 1 91 ? -1.838 -7.155 -7.446 1.00 89.75 91 ARG A N 1
ATOM 686 C CA . ARG A 1 91 ? -1.272 -8.154 -6.521 1.00 89.75 91 ARG A CA 1
ATOM 687 C C . ARG A 1 91 ? -1.939 -8.174 -5.142 1.00 89.75 91 ARG A C 1
ATOM 689 O O . ARG A 1 91 ? -2.088 -9.249 -4.566 1.00 89.75 91 ARG A O 1
ATOM 696 N N . VAL A 1 92 ? -2.320 -7.010 -4.605 1.00 93.19 92 VAL A N 1
ATOM 697 C CA . VAL A 1 92 ? -2.960 -6.913 -3.277 1.00 93.19 92 VAL A CA 1
ATOM 698 C C . VAL A 1 92 ? -4.392 -7.470 -3.269 1.00 93.19 92 VAL A C 1
ATOM 700 O O . VAL A 1 92 ? -4.894 -7.840 -2.215 1.00 93.19 92 VAL A O 1
ATOM 703 N N . LEU A 1 93 ? -5.016 -7.629 -4.442 1.00 93.00 93 LEU A N 1
ATOM 704 C CA . LEU A 1 93 ? -6.351 -8.215 -4.614 1.00 93.00 93 LEU A CA 1
ATOM 705 C C . LEU A 1 93 ? -6.309 -9.704 -4.994 1.00 93.00 93 LEU A C 1
ATOM 707 O O . LEU A 1 93 ? -7.284 -10.242 -5.514 1.00 93.00 93 LEU A O 1
ATOM 711 N N . SER A 1 94 ? -5.188 -10.386 -4.748 1.00 90.06 94 SER A N 1
ATOM 712 C CA . SER A 1 94 ? -4.996 -11.790 -5.123 1.00 90.06 94 SER A CA 1
ATOM 713 C C . SER A 1 94 ? -4.587 -12.667 -3.938 1.00 90.06 94 SER A C 1
ATOM 715 O O . SER A 1 94 ? -3.672 -12.332 -3.180 1.00 90.06 94 SER A O 1
ATOM 717 N N . GLY A 1 95 ? -5.230 -13.835 -3.827 1.00 91.56 95 GLY A N 1
ATOM 718 C CA . GLY A 1 95 ? -4.949 -14.845 -2.802 1.00 91.56 95 GLY A CA 1
ATOM 719 C C . GLY A 1 95 ? -5.053 -14.300 -1.375 1.00 91.56 95 GLY A C 1
ATOM 720 O O . GLY A 1 95 ? -5.846 -13.405 -1.098 1.00 91.56 95 GLY A O 1
ATOM 721 N N . TRP A 1 96 ? -4.188 -14.791 -0.485 1.00 94.00 96 TRP A N 1
ATOM 722 C CA . TRP A 1 96 ? -4.197 -14.443 0.942 1.00 94.00 96 TRP A CA 1
ATOM 723 C C . TRP A 1 96 ? -4.031 -12.940 1.235 1.00 94.00 96 TRP A C 1
ATOM 725 O O . TRP A 1 96 ? -4.467 -12.461 2.277 1.00 94.00 96 TRP A O 1
ATOM 735 N N . ARG A 1 97 ? -3.424 -12.158 0.328 1.00 94.62 97 ARG A N 1
ATOM 736 C CA . ARG A 1 97 ? -3.307 -10.697 0.507 1.00 94.62 97 ARG A CA 1
ATOM 737 C C . ARG A 1 97 ? -4.660 -10.010 0.431 1.00 94.62 97 ARG A C 1
ATOM 739 O O . ARG A 1 97 ? -4.898 -9.057 1.168 1.00 94.62 97 ARG A O 1
ATOM 746 N N . ARG A 1 98 ? -5.537 -10.514 -0.440 1.00 93.94 98 ARG A N 1
ATOM 747 C CA . ARG A 1 98 ? -6.896 -10.000 -0.577 1.00 93.94 98 ARG A CA 1
ATOM 748 C C . ARG A 1 98 ? -7.660 -10.164 0.727 1.00 93.94 98 ARG A C 1
ATOM 750 O O . ARG A 1 98 ? -8.248 -9.202 1.201 1.00 93.94 98 ARG A O 1
ATOM 757 N N . GLU A 1 99 ? -7.576 -11.363 1.293 1.00 92.06 99 GLU A N 1
ATOM 758 C CA . GLU A 1 99 ? -8.238 -11.739 2.543 1.00 92.06 99 GLU A CA 1
ATOM 759 C C . GLU A 1 99 ? -7.717 -10.938 3.740 1.00 92.06 99 GLU A C 1
ATOM 761 O O . GLU A 1 99 ? -8.506 -10.546 4.589 1.00 92.06 99 GLU A O 1
ATOM 766 N N . LEU A 1 100 ? -6.407 -10.665 3.807 1.00 94.12 100 LEU A N 1
ATOM 767 C CA . LEU A 1 100 ? -5.826 -9.937 4.940 1.00 94.12 100 LEU A CA 1
ATOM 768 C C . LEU A 1 100 ? -5.962 -8.416 4.859 1.00 94.12 100 LEU A C 1
ATOM 770 O O . LEU A 1 100 ? -6.011 -7.767 5.898 1.00 94.12 100 LEU A O 1
ATOM 774 N N . VAL A 1 101 ? -5.905 -7.825 3.662 1.00 95.56 101 VAL A N 1
ATOM 775 C CA . VAL A 1 101 ? -5.885 -6.357 3.540 1.00 95.56 101 VAL A CA 1
ATOM 776 C C . VAL A 1 101 ? -6.480 -5.811 2.245 1.00 95.56 101 VAL A C 1
ATOM 778 O O . VAL A 1 101 ? -6.779 -4.625 2.167 1.00 95.56 101 VAL A O 1
ATOM 781 N N . GLY A 1 102 ? -6.642 -6.630 1.204 1.00 94.62 102 GLY A N 1
ATOM 782 C CA . GLY A 1 102 ? -7.150 -6.151 -0.083 1.00 94.62 102 GLY A CA 1
ATOM 783 C C . GLY A 1 102 ? -8.596 -5.664 -0.015 1.00 94.62 102 GLY A C 1
ATOM 784 O O . GLY A 1 102 ? -8.879 -4.582 -0.525 1.00 94.62 102 GLY A O 1
ATOM 785 N N . GLU A 1 103 ? -9.487 -6.416 0.640 1.00 93.62 103 GLU A N 1
ATOM 786 C CA . GLU A 1 103 ? -10.880 -5.982 0.853 1.00 93.62 103 GLU A CA 1
ATOM 787 C C . GLU A 1 103 ? -10.953 -4.718 1.714 1.00 93.62 103 GLU A C 1
ATOM 789 O O . GLU A 1 103 ? -11.690 -3.787 1.396 1.00 93.62 103 GLU A O 1
ATOM 794 N N . ASP A 1 104 ? -10.114 -4.625 2.742 1.00 95.31 104 ASP A N 1
ATOM 795 C CA . ASP A 1 104 ? -10.051 -3.451 3.606 1.00 95.31 104 ASP A CA 1
ATOM 796 C C . ASP A 1 104 ? -9.585 -2.193 2.863 1.00 95.31 104 ASP A C 1
ATOM 798 O O . ASP A 1 104 ? -10.167 -1.118 3.011 1.00 95.31 104 ASP A O 1
ATOM 802 N N . LEU A 1 105 ? -8.559 -2.313 2.015 1.00 95.81 105 LEU A N 1
ATOM 803 C CA . LEU A 1 105 ? -8.083 -1.203 1.186 1.00 95.81 105 LEU A CA 1
ATOM 804 C C . LEU A 1 105 ? -9.141 -0.765 0.165 1.00 95.81 105 LEU A C 1
ATOM 806 O O . LEU A 1 105 ? -9.280 0.432 -0.090 1.00 95.81 105 LEU A O 1
ATOM 810 N N . LEU A 1 106 ? -9.900 -1.710 -0.403 1.00 94.00 106 LEU A N 1
ATOM 811 C CA . LEU A 1 106 ? -11.058 -1.391 -1.243 1.00 94.00 106 LEU A CA 1
ATOM 812 C C . LEU A 1 106 ? -12.149 -0.683 -0.432 1.00 94.00 106 LEU A C 1
ATOM 814 O O . LEU A 1 106 ? -12.710 0.302 -0.908 1.00 94.00 106 LEU A O 1
ATOM 818 N N . GLY A 1 107 ? -12.405 -1.125 0.800 1.00 94.12 107 GLY A N 1
ATOM 819 C CA . GLY A 1 107 ? -13.323 -0.471 1.728 1.00 94.12 107 GLY A CA 1
ATOM 820 C C . GLY A 1 107 ? -12.908 0.967 2.042 1.00 94.12 107 GLY A C 1
ATOM 821 O O . GLY A 1 107 ? -13.748 1.864 2.018 1.00 94.12 107 GLY A O 1
ATOM 822 N N . LEU A 1 108 ? -11.614 1.222 2.258 1.00 95.38 108 LEU A N 1
ATOM 823 C CA . LEU A 1 108 ? -11.095 2.574 2.473 1.00 95.38 108 LEU A CA 1
ATOM 824 C C . LEU A 1 108 ? -11.306 3.450 1.232 1.00 95.38 108 LEU A C 1
ATOM 826 O O . LEU A 1 108 ? -11.779 4.578 1.349 1.00 95.38 108 LEU A O 1
ATOM 830 N N . LEU A 1 109 ? -11.014 2.928 0.037 1.00 93.06 109 LEU A N 1
ATOM 831 C CA . LEU A 1 109 ? -11.261 3.642 -1.222 1.00 93.06 109 LEU A CA 1
ATOM 832 C C . LEU A 1 109 ? -12.747 3.923 -1.469 1.00 93.06 109 LEU A C 1
ATOM 834 O O . LEU A 1 109 ? -13.082 4.942 -2.070 1.00 93.06 109 LEU A O 1
ATOM 838 N N . ALA A 1 110 ? -13.629 3.043 -0.998 1.00 91.88 110 ALA A N 1
ATOM 839 C CA . ALA A 1 110 ? -15.077 3.215 -1.055 1.00 91.88 110 ALA A CA 1
ATOM 840 C C . ALA A 1 110 ? -15.628 4.136 0.052 1.00 91.88 110 ALA A C 1
ATOM 842 O O . ALA A 1 110 ? -16.831 4.383 0.087 1.00 91.88 110 ALA A O 1
ATOM 843 N N . GLY A 1 111 ? -14.779 4.636 0.957 1.00 92.31 111 GLY A N 1
ATOM 844 C CA . GLY A 1 111 ? -15.188 5.483 2.079 1.00 92.31 111 GLY A CA 1
ATOM 845 C C . GLY A 1 111 ? -15.862 4.734 3.232 1.00 92.31 111 GLY A C 1
ATOM 846 O O . GLY A 1 111 ? -16.441 5.376 4.100 1.00 92.31 111 GLY A O 1
ATOM 847 N N . ARG A 1 112 ? -15.795 3.396 3.260 1.00 94.75 112 ARG A N 1
ATOM 848 C CA . ARG A 1 112 ? -16.292 2.575 4.376 1.00 94.75 112 ARG A CA 1
ATOM 849 C C . ARG A 1 112 ? -15.386 2.664 5.602 1.00 94.75 112 ARG A C 1
ATOM 851 O O . ARG A 1 112 ? -15.871 2.622 6.726 1.00 94.75 112 ARG A O 1
ATOM 858 N N . TYR A 1 113 ? -14.078 2.756 5.385 1.00 96.06 113 TYR A N 1
ATOM 859 C CA . TYR A 1 113 ? -13.121 2.946 6.468 1.00 96.06 113 TYR A CA 1
ATOM 860 C C . TYR A 1 113 ? -12.665 4.396 6.544 1.00 96.06 113 TYR A C 1
ATOM 862 O O . TYR A 1 113 ? -12.523 5.073 5.525 1.00 96.06 113 TYR A O 1
ATOM 870 N N . SER A 1 114 ? -12.352 4.848 7.754 1.00 95.50 114 SER A N 1
ATOM 871 C CA . SER A 1 114 ? -11.676 6.122 7.991 1.00 95.50 114 SER A CA 1
ATOM 872 C C . SER A 1 114 ? -10.475 5.948 8.919 1.00 95.50 114 SER A C 1
ATOM 874 O O . SER A 1 114 ? -10.405 5.009 9.714 1.00 95.50 114 SER A O 1
ATOM 876 N N . LEU A 1 115 ? -9.504 6.854 8.793 1.00 95.62 115 LEU A N 1
ATOM 877 C CA . LEU A 1 115 ? -8.371 6.962 9.708 1.00 95.62 115 LEU A CA 1
ATOM 878 C C . LEU A 1 115 ? -8.635 8.101 10.689 1.00 95.62 115 LEU A C 1
ATOM 880 O O . LEU A 1 115 ? -9.000 9.205 10.285 1.00 95.62 115 LEU A O 1
ATOM 884 N N . SER A 1 116 ? -8.402 7.847 11.970 1.00 95.75 116 SER A N 1
ATOM 885 C CA . SER A 1 116 ? -8.436 8.870 13.014 1.00 95.75 116 SER A CA 1
ATOM 886 C C . SER A 1 116 ? -7.220 8.746 13.925 1.00 95.75 116 SER A C 1
ATOM 888 O O . SER A 1 116 ? -6.476 7.767 13.852 1.00 95.75 116 SER A O 1
ATOM 890 N N . LEU A 1 117 ? -6.989 9.765 14.748 1.00 96.81 117 LEU A N 1
ATOM 891 C CA . LEU A 1 117 ? -5.945 9.745 15.764 1.00 96.81 117 LEU A CA 1
ATOM 892 C C . LEU A 1 117 ? -6.588 9.532 17.125 1.00 96.81 117 LEU A C 1
ATOM 894 O O . LEU A 1 117 ? -7.566 10.198 17.468 1.00 96.81 117 LEU A O 1
ATOM 898 N N . ASP A 1 118 ? -6.018 8.617 17.893 1.00 95.75 118 ASP A N 1
ATOM 899 C CA . ASP A 1 118 ? -6.309 8.512 19.311 1.00 95.75 118 ASP A CA 1
ATOM 900 C C . ASP A 1 118 ? -5.847 9.803 20.024 1.00 95.75 118 ASP A C 1
ATOM 902 O O . ASP A 1 118 ? -4.698 10.222 19.838 1.00 95.75 118 ASP A O 1
ATOM 906 N N . PRO A 1 119 ? -6.720 10.468 20.802 1.00 95.94 119 PRO A N 1
ATOM 907 C CA . PRO A 1 119 ? -6.428 11.785 21.364 1.00 95.94 119 PRO A CA 1
ATOM 908 C C . PRO A 1 119 ? -5.352 11.762 22.457 1.00 95.94 119 PRO A C 1
ATOM 910 O O . PRO A 1 119 ? -4.736 12.795 22.712 1.00 95.94 119 PRO A O 1
ATOM 913 N N . GLU A 1 120 ? -5.114 10.617 23.098 1.00 96.75 120 GLU A N 1
ATOM 914 C CA . GLU A 1 120 ? -4.152 10.496 24.197 1.00 96.75 120 GLU A CA 1
ATOM 915 C C . GLU A 1 120 ? -2.779 10.038 23.700 1.00 96.75 120 GLU A C 1
ATOM 917 O O . GLU A 1 120 ? -1.741 10.512 24.161 1.00 96.75 120 GLU A O 1
ATOM 922 N N . THR A 1 121 ? -2.765 9.120 22.738 1.00 96.44 121 THR A N 1
ATOM 923 C CA . THR A 1 121 ? -1.552 8.430 22.283 1.00 96.44 121 THR A CA 1
ATOM 924 C C . THR A 1 121 ? -1.058 8.899 20.918 1.00 96.44 121 THR A C 1
ATOM 926 O O . THR A 1 121 ? 0.044 8.524 20.513 1.00 96.44 121 THR A O 1
ATOM 929 N N . ALA A 1 122 ? -1.861 9.685 20.191 1.00 94.31 122 ALA A N 1
ATOM 930 C CA . ALA A 1 122 ? -1.642 10.049 18.789 1.00 94.31 122 ALA A CA 1
ATOM 931 C C . ALA A 1 122 ? -1.463 8.834 17.855 1.00 94.31 122 ALA A C 1
ATOM 933 O O . ALA A 1 122 ? -0.928 8.956 16.749 1.00 94.31 122 ALA A O 1
ATOM 934 N N . ALA A 1 123 ? -1.898 7.645 18.284 1.00 94.50 123 ALA A N 1
ATOM 935 C CA . ALA A 1 123 ? -1.872 6.452 17.458 1.00 94.50 123 ALA A CA 1
ATOM 936 C C . ALA A 1 123 ? -2.919 6.559 16.343 1.00 94.50 123 ALA A C 1
ATOM 938 O O . ALA A 1 123 ? -4.039 7.012 16.567 1.00 94.50 123 ALA A O 1
ATOM 939 N N . VAL A 1 124 ? -2.561 6.110 15.140 1.00 96.75 124 VAL A N 1
ATOM 940 C CA . VAL A 1 124 ? -3.518 5.991 14.037 1.00 96.75 124 VAL A CA 1
ATOM 941 C C . VAL A 1 124 ? -4.441 4.806 14.310 1.00 96.75 124 VAL A C 1
ATOM 943 O O . VAL A 1 124 ? -3.959 3.688 14.489 1.00 96.75 124 VAL A O 1
ATOM 946 N N . VAL A 1 125 ? -5.750 5.048 14.295 1.00 95.75 125 VAL A N 1
ATOM 947 C CA . VAL A 1 125 ? -6.792 4.028 14.459 1.00 95.75 125 VAL A CA 1
ATOM 948 C C . VAL A 1 125 ? -7.715 4.001 13.242 1.00 95.75 125 VAL A C 1
ATOM 950 O O . VAL A 1 125 ? -8.045 5.045 12.670 1.00 95.75 125 VAL A O 1
ATOM 953 N N . ILE A 1 126 ? -8.115 2.795 12.843 1.00 96.38 126 ILE A N 1
ATOM 954 C CA . ILE A 1 126 ? -9.063 2.551 11.752 1.00 96.38 126 ILE A CA 1
ATOM 955 C C . ILE A 1 126 ? -10.476 2.487 12.343 1.00 96.38 126 ILE A C 1
ATOM 957 O O . ILE A 1 126 ? -10.683 1.811 13.347 1.00 96.38 126 ILE A O 1
ATOM 961 N N . ARG A 1 127 ? -11.442 3.171 11.722 1.00 94.88 127 ARG A N 1
ATOM 962 C CA . ARG A 1 127 ? -12.872 3.084 12.066 1.00 94.88 127 ARG A CA 1
ATOM 963 C C . ARG A 1 127 ? -13.665 2.542 10.885 1.00 94.88 127 ARG A C 1
ATOM 965 O O . ARG A 1 127 ? -13.425 2.986 9.761 1.00 94.88 127 ARG A O 1
ATOM 972 N N . ASP A 1 128 ? -14.582 1.613 11.143 1.00 93.44 1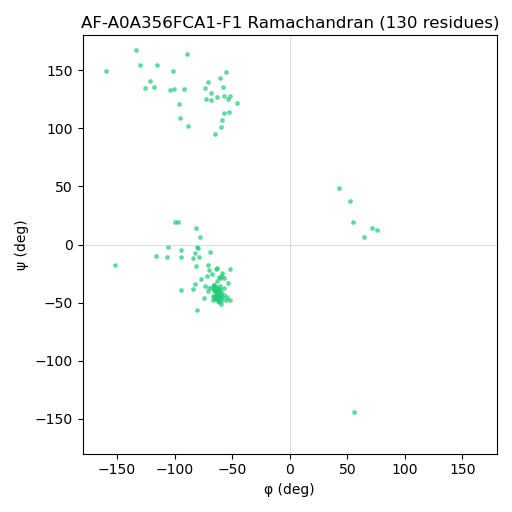28 ASP A N 1
ATOM 973 C CA . ASP A 1 128 ? -15.539 1.098 10.156 1.00 93.44 128 ASP A CA 1
ATOM 974 C C . ASP A 1 128 ? -16.862 1.852 10.296 1.00 93.44 128 ASP A C 1
ATOM 976 O O . ASP A 1 128 ? -17.490 1.825 11.349 1.00 93.44 128 ASP A O 1
ATOM 980 N N . SER A 1 129 ? -17.303 2.511 9.228 1.00 83.25 129 SER A N 1
ATOM 981 C CA . SER A 1 129 ? -18.582 3.225 9.199 1.00 83.25 129 SER A CA 1
ATOM 982 C C . SER A 1 129 ? -19.803 2.299 9.222 1.00 83.25 129 SER A C 1
ATOM 984 O O . SER A 1 129 ? -20.924 2.789 9.286 1.00 83.25 129 SER A O 1
ATOM 986 N N . ALA A 1 130 ? -19.616 0.978 9.125 1.00 74.81 130 ALA A N 1
ATOM 987 C CA . ALA A 1 130 ? -20.691 -0.001 9.272 1.00 74.81 130 ALA A CA 1
ATOM 988 C C . ALA A 1 130 ? -20.999 -0.379 10.737 1.00 74.81 130 ALA A C 1
ATOM 990 O O . ALA A 1 130 ? -22.001 -1.053 10.972 1.00 74.81 130 ALA A O 1
ATOM 991 N N . GLU A 1 131 ? -20.147 0.007 11.695 1.00 60.47 131 GLU A N 1
ATOM 992 C CA . GLU A 1 131 ? -20.283 -0.343 13.121 1.00 60.47 131 GLU A CA 1
ATOM 993 C C . GLU A 1 131 ? -20.765 0.824 14.010 1.00 60.47 131 GLU A C 1
ATOM 995 O O . GLU A 1 131 ? -20.979 0.612 15.205 1.00 60.47 131 GLU A O 1
ATOM 1000 N N . ASP A 1 132 ? -20.966 2.018 13.433 1.00 49.88 132 ASP A N 1
ATOM 1001 C CA . ASP A 1 132 ? -21.527 3.213 14.096 1.00 49.88 132 ASP A CA 1
ATOM 1002 C C . ASP A 1 132 ? -23.063 3.314 13.959 1.00 49.88 132 ASP A C 1
ATOM 1004 O O . ASP A 1 132 ? -23.608 2.985 12.876 1.00 49.88 132 ASP A O 1
#

Mean predicted aligned error: 9.4 Å